Protein AF-Q6YRS2-F1 (afdb_monomer_lite)

Secondary structure (DSSP, 8-state):
----PPPPP-GGGGTS----S-SS-----------HHHHHHHHTSTTHHHHHHHHHHHHHHHHHTTTT--

Radius of gyration: 22.55 Å; chains: 1; bounding box: 40×50×57 Å

pLDDT: mean 79.74, std 15.28, range [39.75, 96.69]

Organism: Synechocystis sp. (strain ATCC 27184 / PCC 6803 / Kazusa) (NCBI:txid1111708)

Structure (mmCIF, N/CA/C/O backbone):
data_AF-Q6YRS2-F1
#
_entry.id   AF-Q6YRS2-F1
#
loop_
_atom_site.group_PDB
_atom_site.id
_atom_site.type_symbol
_atom_site.label_atom_id
_atom_site.label_alt_id
_atom_site.label_comp_id
_atom_site.label_asym_id
_atom_site.label_entity_id
_atom_site.label_seq_id
_atom_site.pdbx_PDB_ins_code
_atom_site.Cartn_x
_atom_site.Cartn_y
_atom_site.Cartn_z
_atom_site.occupancy
_atom_site.B_iso_or_equiv
_atom_site.auth_seq_id
_atom_site.auth_comp_id
_atom_site.auth_asym_id
_atom_site.auth_atom_id
_atom_site.pdbx_PDB_model_num
ATOM 1 N N . MET A 1 1 ? 2.661 42.805 -42.761 1.00 39.75 1 MET A N 1
ATOM 2 C CA . MET A 1 1 ? 3.676 41.730 -42.707 1.00 39.75 1 MET A CA 1
ATOM 3 C C . MET A 1 1 ? 3.264 40.756 -41.618 1.00 39.75 1 MET A C 1
ATOM 5 O O . MET A 1 1 ? 3.301 41.114 -40.448 1.00 39.75 1 MET A O 1
ATOM 9 N N . SER A 1 2 ? 2.751 39.595 -42.022 1.00 49.56 2 SER A N 1
ATOM 10 C CA . SER A 1 2 ? 2.144 38.591 -41.145 1.00 49.56 2 SER A CA 1
ATOM 11 C C . SER A 1 2 ? 3.176 37.965 -40.206 1.00 49.56 2 SER A C 1
ATOM 13 O O . SER A 1 2 ? 4.291 37.645 -40.616 1.00 49.56 2 SER A O 1
ATOM 15 N N . GLY A 1 3 ? 2.802 37.847 -38.932 1.00 50.25 3 GLY A N 1
ATOM 16 C CA . GLY A 1 3 ? 3.657 37.361 -37.857 1.00 50.25 3 GLY A CA 1
ATOM 17 C C . GLY A 1 3 ? 4.140 35.931 -38.084 1.00 50.25 3 GLY A C 1
ATOM 18 O O . GLY A 1 3 ? 3.404 35.075 -38.568 1.00 50.25 3 GLY A O 1
ATOM 19 N N . ARG A 1 4 ? 5.396 35.691 -37.697 1.00 56.31 4 ARG A N 1
ATOM 20 C CA . ARG A 1 4 ? 6.042 34.378 -37.592 1.00 56.31 4 ARG A CA 1
ATOM 21 C C . ARG A 1 4 ? 5.259 33.494 -36.610 1.00 56.31 4 ARG A C 1
ATOM 23 O O . ARG A 1 4 ? 5.550 33.481 -35.416 1.00 56.31 4 ARG A O 1
ATOM 30 N N . GLY A 1 5 ? 4.237 32.798 -37.104 1.00 56.38 5 GLY A N 1
ATOM 31 C CA . GLY A 1 5 ? 3.527 31.759 -36.365 1.00 56.38 5 GLY A CA 1
ATOM 32 C C . GLY A 1 5 ? 4.469 30.585 -36.117 1.00 56.38 5 GLY A C 1
ATOM 33 O O . GLY A 1 5 ? 5.138 30.122 -37.039 1.00 56.38 5 GLY A O 1
ATOM 34 N N . ARG A 1 6 ? 4.571 30.145 -34.860 1.00 65.81 6 ARG A N 1
ATOM 35 C CA . ARG A 1 6 ? 5.351 28.958 -34.482 1.00 65.81 6 ARG A CA 1
ATOM 36 C C . ARG A 1 6 ? 4.887 27.771 -35.344 1.00 65.81 6 ARG A C 1
ATOM 38 O O . ARG A 1 6 ? 3.677 27.652 -35.538 1.00 65.81 6 ARG A O 1
ATOM 45 N N . PRO A 1 7 ? 5.798 26.928 -35.868 1.00 67.19 7 PRO A N 1
ATOM 46 C CA . PRO A 1 7 ? 5.411 25.777 -36.677 1.00 67.19 7 PRO A CA 1
ATOM 47 C C . PRO A 1 7 ? 4.399 24.946 -35.887 1.00 67.19 7 PRO A C 1
ATOM 49 O O . PRO A 1 7 ? 4.645 24.617 -34.724 1.00 67.19 7 PRO A O 1
ATOM 52 N N . GLY A 1 8 ? 3.227 24.722 -36.489 1.00 65.12 8 GLY A N 1
ATOM 53 C CA . GLY A 1 8 ? 2.108 24.034 -35.854 1.00 65.12 8 GLY A CA 1
ATOM 54 C C . GLY A 1 8 ? 2.574 22.698 -35.291 1.00 65.12 8 GLY A C 1
ATOM 55 O O . GLY A 1 8 ? 3.217 21.921 -35.996 1.00 65.12 8 GLY A O 1
ATOM 56 N N . GLY A 1 9 ? 2.318 22.474 -34.001 1.00 69.88 9 GLY A N 1
ATOM 57 C CA . GLY A 1 9 ? 2.655 21.219 -33.337 1.00 69.88 9 GLY A CA 1
ATOM 58 C C . GLY A 1 9 ? 2.011 20.027 -34.044 1.00 69.88 9 GLY A C 1
ATOM 59 O O . GLY A 1 9 ? 1.029 20.184 -34.766 1.00 69.88 9 GLY A O 1
ATOM 60 N N . ASN A 1 10 ? 2.576 18.838 -33.843 1.00 73.19 10 ASN A N 1
ATOM 61 C CA . ASN A 1 10 ? 2.090 17.624 -34.488 1.00 73.19 10 ASN A CA 1
ATOM 62 C C . ASN A 1 10 ? 0.603 17.365 -34.126 1.00 73.19 10 ASN A C 1
ATOM 64 O O . ASN A 1 10 ? 0.317 17.129 -32.950 1.00 73.19 10 ASN A O 1
ATOM 68 N N . PRO A 1 11 ? -0.335 17.394 -35.093 1.00 72.12 11 PRO A N 1
ATOM 69 C CA . PRO A 1 11 ? -1.765 17.207 -34.835 1.00 72.12 11 PRO A CA 1
ATOM 70 C C . PRO A 1 11 ? -2.124 15.785 -34.373 1.00 72.12 11 PRO A C 1
ATOM 72 O O . PRO A 1 11 ? -3.183 15.583 -33.789 1.00 72.12 11 PRO A O 1
ATOM 75 N N . ASP A 1 12 ? -1.235 14.806 -34.560 1.00 73.31 12 ASP A N 1
ATOM 76 C CA . ASP A 1 12 ? -1.476 13.409 -34.178 1.00 73.31 12 ASP A CA 1
ATOM 77 C C . ASP A 1 12 ? -1.221 13.102 -32.687 1.00 73.31 12 ASP A C 1
ATOM 79 O O . ASP A 1 12 ? -1.331 11.949 -32.260 1.00 73.31 12 ASP A O 1
ATOM 83 N N . LEU A 1 13 ? -0.879 14.101 -31.865 1.00 69.75 13 LEU A N 1
ATOM 84 C CA . LEU A 1 13 ? -0.564 13.905 -30.441 1.00 69.75 13 LEU A CA 1
ATOM 85 C C . LEU A 1 13 ? -1.711 13.256 -29.651 1.00 69.75 13 LEU A C 1
ATOM 87 O O . LEU A 1 13 ? -1.462 12.411 -28.792 1.00 69.75 13 LEU A O 1
ATOM 91 N N . GLU A 1 14 ? -2.962 13.584 -29.972 1.00 70.94 14 GLU A N 1
ATOM 92 C CA . GLU A 1 14 ? -4.132 13.004 -29.299 1.00 70.94 14 GLU A CA 1
ATOM 93 C C . GLU A 1 14 ? -4.298 11.502 -29.580 1.00 70.94 14 GLU A C 1
ATOM 95 O O . GLU A 1 14 ? -4.811 10.764 -28.734 1.00 70.94 14 GLU A O 1
ATOM 100 N N . LYS A 1 15 ? -3.836 11.029 -30.746 1.00 73.69 15 LYS A N 1
ATOM 101 C CA . LYS A 1 15 ? -3.946 9.625 -31.172 1.00 73.69 15 LYS A CA 1
ATOM 102 C C . LYS A 1 15 ? -2.947 8.716 -30.456 1.00 73.69 15 LYS A C 1
ATOM 104 O O . LYS A 1 15 ? -3.248 7.547 -30.228 1.00 73.69 15 LYS A O 1
ATOM 109 N N . TYR A 1 16 ? -1.783 9.251 -30.092 1.00 77.00 16 TYR A N 1
ATOM 110 C CA . TYR A 1 16 ? -0.703 8.506 -29.436 1.00 77.00 16 TYR A CA 1
ATOM 111 C C . TYR A 1 16 ? -0.565 8.820 -27.942 1.00 77.00 16 TYR A C 1
ATOM 113 O O . TYR A 1 16 ? 0.400 8.385 -27.313 1.00 77.00 16 TYR A O 1
ATOM 121 N N . GLN A 1 17 ? -1.509 9.561 -27.351 1.00 76.44 17 GLN A N 1
ATOM 122 C CA . GLN A 1 17 ? -1.455 9.834 -25.920 1.00 76.44 17 GLN A CA 1
ATOM 123 C C . GLN A 1 17 ? -1.665 8.548 -25.110 1.00 76.44 17 GLN A C 1
ATOM 125 O O . GLN A 1 17 ? -2.587 7.765 -25.358 1.00 76.44 17 GLN A O 1
ATOM 130 N N . PHE A 1 18 ? -0.832 8.353 -24.090 1.00 78.94 18 PHE A N 1
ATOM 131 C CA . PHE A 1 18 ? -1.056 7.315 -23.093 1.00 78.94 18 PHE A CA 1
ATOM 132 C C . PHE A 1 18 ? -2.322 7.650 -22.302 1.00 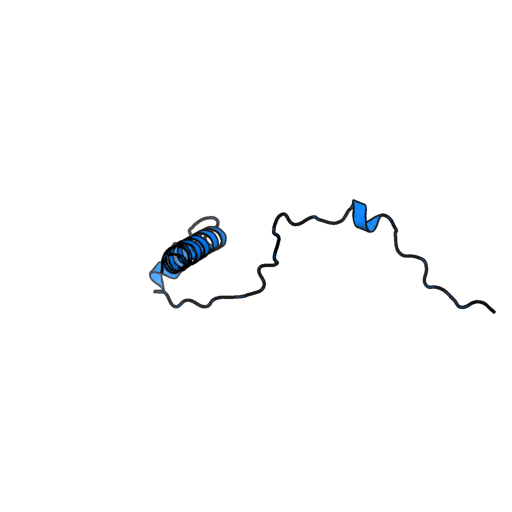78.94 18 PHE A C 1
ATOM 134 O O . PHE A 1 18 ? -2.373 8.650 -21.587 1.00 78.94 18 PHE A O 1
ATOM 141 N N . LYS A 1 19 ? -3.354 6.812 -22.422 1.00 73.06 19 LYS A N 1
ATOM 142 C CA . LYS A 1 19 ? -4.565 6.932 -21.607 1.00 73.06 19 LYS A CA 1
ATOM 143 C C . LYS A 1 19 ? -4.361 6.179 -20.298 1.00 73.06 19 LYS A C 1
ATOM 145 O O . LYS A 1 19 ? -4.188 4.96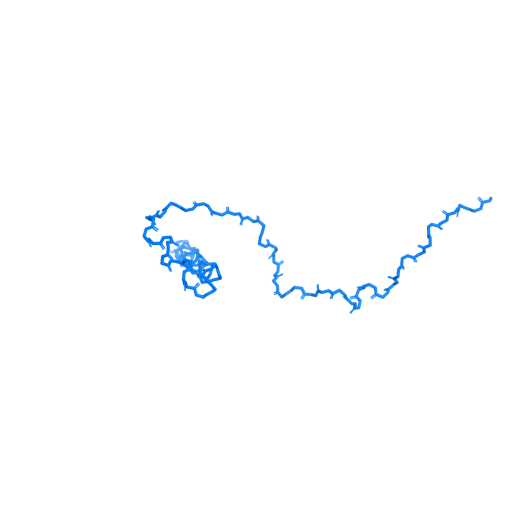3 -20.300 1.00 73.06 19 LYS A O 1
ATOM 150 N N . SER A 1 20 ? -4.375 6.907 -19.185 1.00 73.94 20 S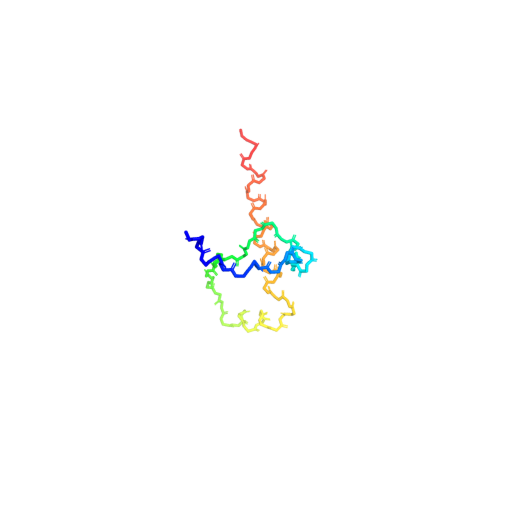ER A N 1
ATOM 151 C CA . SER A 1 20 ? -4.415 6.295 -17.858 1.00 73.94 20 SER A CA 1
ATOM 152 C C . SER A 1 20 ? -5.823 5.748 -17.591 1.00 73.94 20 SER A C 1
ATOM 154 O O . SER A 1 20 ? -6.794 6.453 -17.863 1.00 73.94 20 SER A O 1
ATOM 156 N N . PRO A 1 21 ? -5.971 4.529 -17.043 1.00 72.75 21 PRO A N 1
ATOM 157 C CA . PRO A 1 21 ? -7.274 3.982 -16.662 1.00 72.75 21 PRO A CA 1
ATOM 158 C C . PRO A 1 21 ? -7.853 4.620 -15.386 1.00 72.75 21 PRO A C 1
ATOM 160 O O . PRO A 1 21 ? -8.965 4.285 -14.988 1.00 72.75 21 PRO A O 1
ATOM 163 N N . VAL A 1 22 ? -7.101 5.495 -14.708 1.00 72.00 22 VAL A N 1
ATOM 164 C CA . VAL A 1 22 ? -7.486 6.084 -13.419 1.00 72.00 22 VAL A CA 1
ATOM 165 C C . VAL A 1 22 ? -8.057 7.485 -13.636 1.00 72.00 22 VAL A C 1
ATOM 167 O O . VAL A 1 22 ? -7.420 8.298 -14.303 1.00 72.00 22 VAL A O 1
ATOM 170 N N . SER A 1 23 ? -9.233 7.766 -13.058 1.00 74.81 23 SER A N 1
ATOM 171 C CA . SER A 1 23 ? -9.918 9.066 -13.166 1.00 74.81 23 SER A CA 1
ATOM 172 C C . SER A 1 23 ? -9.143 10.206 -12.508 1.00 74.81 23 SER A C 1
ATOM 174 O O . SER A 1 23 ? -9.200 11.338 -12.975 1.00 74.81 23 SER A O 1
ATOM 176 N N . GLU A 1 24 ? -8.401 9.900 -11.443 1.00 81.50 24 GLU A N 1
ATOM 177 C CA . GLU A 1 24 ? -7.631 10.872 -10.677 1.00 81.50 24 GLU A CA 1
ATOM 178 C C . GLU A 1 24 ? -6.178 10.431 -10.495 1.00 81.50 24 GLU A C 1
ATOM 180 O O . GLU A 1 24 ? -5.861 9.262 -10.243 1.00 81.50 24 GLU A O 1
ATOM 185 N N . SER A 1 25 ? -5.277 11.407 -10.598 1.00 81.44 25 SER A N 1
ATOM 186 C CA . SER A 1 25 ? -3.856 11.217 -10.333 1.00 81.44 25 SER A CA 1
ATOM 187 C C . SER A 1 25 ? -3.614 11.026 -8.837 1.00 81.44 25 SER A C 1
ATOM 189 O O . SER A 1 25 ? -4.037 11.830 -8.012 1.00 81.44 25 SER A O 1
ATOM 191 N N . ARG A 1 26 ? -2.858 9.984 -8.481 1.00 83.94 26 ARG A N 1
ATOM 192 C CA . ARG A 1 26 ? -2.487 9.663 -7.092 1.00 83.94 26 ARG A CA 1
ATOM 193 C C . ARG A 1 26 ? -1.360 10.587 -6.601 1.00 83.94 26 ARG A C 1
ATOM 195 O O . ARG A 1 26 ? -0.217 10.151 -6.485 1.00 83.94 26 ARG A O 1
ATOM 202 N N . THR A 1 27 ? -1.670 11.863 -6.374 1.00 87.38 27 THR A N 1
ATOM 203 C CA . THR A 1 27 ? -0.702 12.911 -5.982 1.00 87.38 27 THR A CA 1
ATOM 204 C C . THR A 1 27 ? -0.582 13.105 -4.470 1.00 87.38 27 THR A C 1
ATOM 206 O O . THR A 1 27 ? 0.470 13.522 -3.991 1.00 87.38 27 THR A O 1
ATOM 209 N N . ALA A 1 28 ? -1.632 12.788 -3.709 1.00 87.44 28 ALA A N 1
ATOM 210 C CA . ALA A 1 28 ? -1.642 12.931 -2.258 1.00 87.44 28 ALA A CA 1
ATOM 211 C C . ALA A 1 28 ? -0.899 11.777 -1.557 1.00 87.44 28 ALA A C 1
ATOM 213 O O . ALA A 1 28 ? -1.070 10.604 -1.898 1.00 87.44 28 ALA A O 1
ATOM 214 N N . GLY A 1 29 ? -0.083 12.118 -0.555 1.00 88.62 29 GLY A N 1
ATOM 215 C CA . GLY A 1 29 ? 0.646 11.164 0.283 1.00 88.62 29 GLY A CA 1
ATOM 216 C C . GLY A 1 29 ? 0.061 11.065 1.691 1.00 88.62 29 GLY A C 1
ATOM 217 O O . GLY A 1 29 ? -0.374 12.064 2.257 1.00 88.62 29 GLY A O 1
ATOM 218 N N . ILE A 1 30 ? 0.099 9.865 2.274 1.00 87.75 30 ILE A N 1
ATOM 219 C CA . ILE A 1 30 ? -0.290 9.603 3.667 1.00 87.75 30 ILE A CA 1
ATOM 220 C C . ILE A 1 30 ? 0.934 9.054 4.405 1.00 87.75 30 ILE A C 1
ATOM 222 O O . ILE A 1 30 ? 1.607 8.148 3.910 1.00 87.75 30 ILE A O 1
ATOM 226 N N . TYR A 1 31 ? 1.215 9.585 5.595 1.00 90.00 31 TYR A N 1
ATOM 227 C CA . TYR A 1 31 ? 2.289 9.103 6.462 1.00 90.00 31 TYR A CA 1
ATOM 228 C C . TYR A 1 31 ? 1.710 8.275 7.610 1.00 90.00 31 TYR A C 1
ATOM 230 O O . TYR A 1 31 ? 0.901 8.767 8.390 1.00 90.00 31 TYR A O 1
ATOM 238 N N . LEU A 1 32 ? 2.156 7.022 7.729 1.00 88.44 32 LEU A N 1
ATOM 239 C CA . LEU A 1 32 ? 1.745 6.091 8.782 1.00 88.44 32 LEU A CA 1
ATOM 240 C C . LEU A 1 32 ? 2.961 5.669 9.610 1.00 88.44 32 LEU A C 1
ATOM 242 O O . LEU A 1 32 ? 4.016 5.343 9.061 1.00 88.44 32 LEU A O 1
ATOM 246 N N . ARG A 1 33 ? 2.811 5.654 10.938 1.00 94.25 33 ARG A N 1
ATOM 247 C CA . ARG A 1 33 ? 3.822 5.110 11.855 1.00 94.25 33 ARG A CA 1
ATOM 248 C C . ARG A 1 33 ? 3.481 3.654 12.158 1.00 94.25 33 ARG A C 1
ATOM 250 O O . ARG A 1 33 ? 2.402 3.372 12.661 1.00 94.25 33 ARG A O 1
ATOM 257 N N . ILE A 1 34 ? 4.409 2.752 11.856 1.00 92.81 34 ILE A N 1
ATOM 258 C CA . ILE A 1 34 ? 4.305 1.307 12.105 1.00 92.81 34 ILE A CA 1
ATOM 259 C C . ILE A 1 34 ? 5.587 0.808 12.770 1.00 92.81 34 ILE A C 1
ATOM 261 O O . ILE A 1 34 ? 6.604 1.510 12.756 1.00 92.81 34 ILE A O 1
ATOM 265 N N . THR A 1 35 ? 5.556 -0.397 13.343 1.00 96.69 35 THR A N 1
ATOM 266 C CA . THR A 1 35 ? 6.763 -0.984 13.936 1.00 96.69 35 THR A CA 1
ATOM 267 C C . THR A 1 35 ? 7.830 -1.246 12.859 1.00 96.69 35 THR A C 1
ATOM 269 O O . THR A 1 35 ? 7.493 -1.470 11.688 1.00 96.69 35 THR A O 1
ATOM 272 N N . PRO A 1 36 ? 9.129 -1.237 13.215 1.00 95.00 36 PRO A N 1
ATOM 273 C CA . PRO A 1 36 ? 10.198 -1.559 12.268 1.00 95.00 36 PRO A CA 1
ATOM 274 C C . PRO A 1 36 ? 10.025 -2.949 11.643 1.00 95.00 36 PRO A C 1
ATOM 276 O O . PRO A 1 36 ? 10.159 -3.100 10.430 1.00 95.00 36 PRO A O 1
ATOM 279 N N . THR A 1 37 ? 9.629 -3.933 12.455 1.00 96.62 37 THR A N 1
ATOM 280 C CA . THR A 1 37 ? 9.370 -5.312 12.025 1.00 96.62 37 THR A CA 1
ATOM 281 C C . THR A 1 37 ? 8.265 -5.384 10.973 1.00 96.62 37 THR A C 1
ATOM 283 O O . THR A 1 37 ? 8.416 -6.059 9.954 1.00 96.62 37 THR A O 1
ATOM 286 N N . ASP A 1 38 ? 7.164 -4.655 11.167 1.00 94.25 38 ASP A N 1
ATOM 287 C CA . ASP A 1 38 ? 6.060 -4.639 10.201 1.00 94.25 38 ASP A CA 1
ATOM 288 C C . ASP A 1 38 ? 6.455 -3.932 8.908 1.00 94.25 38 ASP A C 1
ATOM 290 O O . ASP A 1 38 ? 6.073 -4.366 7.822 1.00 94.25 38 ASP A O 1
ATOM 294 N N . LYS A 1 39 ? 7.279 -2.883 8.997 1.00 92.81 39 LYS A N 1
ATOM 295 C CA . LYS A 1 39 ? 7.817 -2.188 7.822 1.00 92.81 39 LYS A CA 1
ATOM 296 C C . LYS A 1 39 ? 8.679 -3.110 6.961 1.00 92.81 39 LYS A C 1
ATOM 298 O O . LYS A 1 39 ? 8.583 -3.060 5.736 1.00 92.81 39 LYS A O 1
ATOM 303 N N . GLU A 1 40 ? 9.519 -3.936 7.575 1.00 94.62 40 GLU A N 1
ATOM 304 C CA . GLU A 1 40 ? 10.336 -4.919 6.856 1.00 94.62 40 GLU A CA 1
ATOM 305 C C . GLU A 1 40 ? 9.476 -6.010 6.221 1.00 94.62 40 GLU A C 1
ATOM 307 O O . GLU A 1 40 ? 9.633 -6.310 5.037 1.00 94.62 40 GLU A O 1
ATOM 312 N N . ARG A 1 41 ? 8.502 -6.542 6.967 1.00 94.56 41 ARG A N 1
ATOM 313 C CA . ARG A 1 41 ? 7.540 -7.524 6.444 1.00 94.56 41 ARG A CA 1
ATOM 314 C C . ARG A 1 41 ? 6.756 -6.971 5.258 1.00 94.56 41 ARG A C 1
ATOM 316 O O . ARG A 1 41 ? 6.636 -7.652 4.245 1.00 94.56 41 ARG A O 1
ATOM 323 N N . LEU A 1 42 ? 6.291 -5.727 5.348 1.00 91.25 42 LEU A N 1
ATOM 324 C CA . LEU A 1 42 ? 5.529 -5.056 4.297 1.00 91.25 42 LEU A CA 1
ATOM 325 C C . LEU A 1 42 ? 6.338 -4.901 3.002 1.00 91.25 42 LEU A C 1
ATOM 327 O O . LEU A 1 42 ? 5.799 -5.132 1.923 1.00 91.25 42 LEU A O 1
ATOM 331 N N . LYS A 1 43 ? 7.634 -4.575 3.092 1.00 90.06 43 LYS A N 1
ATOM 332 C CA . LYS A 1 43 ? 8.516 -4.459 1.916 1.00 90.06 43 LYS A CA 1
ATOM 333 C C . LYS A 1 43 ? 8.682 -5.772 1.151 1.00 90.06 43 LYS A C 1
ATOM 335 O O . LYS A 1 43 ? 8.887 -5.733 -0.057 1.00 90.06 43 LYS A O 1
ATOM 340 N N . ASN A 1 44 ? 8.582 -6.910 1.836 1.00 94.75 44 ASN A N 1
ATOM 341 C CA . ASN A 1 44 ? 8.676 -8.232 1.214 1.00 94.75 44 ASN A CA 1
ATOM 342 C C . ASN A 1 44 ? 7.368 -8.667 0.534 1.00 94.75 44 ASN A C 1
ATOM 344 O O . ASN A 1 44 ? 7.343 -9.661 -0.192 1.00 94.75 44 ASN A O 1
ATOM 348 N N . VAL A 1 45 ? 6.268 -7.937 0.739 1.00 93.19 45 VAL A N 1
ATOM 349 C CA . VAL A 1 45 ? 4.994 -8.233 0.085 1.00 93.19 45 VAL A CA 1
ATOM 350 C C . VAL A 1 45 ? 5.008 -7.669 -1.336 1.00 93.19 45 VAL A C 1
ATOM 352 O O . VAL A 1 45 ? 5.153 -6.465 -1.554 1.00 93.19 45 VAL A O 1
ATOM 355 N N . LYS A 1 46 ? 4.786 -8.540 -2.325 1.00 93.75 46 LYS A N 1
ATOM 356 C CA . LYS A 1 46 ? 4.602 -8.121 -3.719 1.00 93.75 46 LYS A CA 1
ATOM 357 C C . LYS A 1 46 ? 3.421 -7.147 -3.832 1.00 93.75 46 LYS A C 1
ATOM 359 O O . LYS A 1 46 ? 2.341 -7.430 -3.298 1.00 93.75 46 LYS A O 1
ATOM 364 N N . ASP A 1 47 ? 3.649 -6.031 -4.524 1.00 93.56 47 ASP A N 1
ATOM 365 C CA . ASP A 1 47 ? 2.674 -4.962 -4.781 1.00 93.56 47 ASP A CA 1
ATOM 366 C C . ASP A 1 47 ? 2.028 -4.387 -3.504 1.00 93.56 47 ASP A C 1
ATOM 368 O O . ASP A 1 47 ? 0.856 -4.007 -3.487 1.00 93.56 47 ASP A O 1
ATOM 372 N N . TRP A 1 48 ? 2.792 -4.313 -2.406 1.00 93.00 48 TRP A N 1
ATOM 373 C CA . TRP A 1 48 ? 2.292 -3.871 -1.096 1.00 93.00 48 TRP A CA 1
ATOM 374 C C . TRP A 1 48 ? 1.643 -2.481 -1.111 1.00 93.00 48 TRP A C 1
ATOM 376 O O . TRP A 1 48 ? 0.677 -2.252 -0.386 1.00 93.00 48 TRP A O 1
ATOM 386 N N . GLN A 1 49 ? 2.134 -1.563 -1.949 1.00 90.31 49 GLN A N 1
ATOM 387 C CA . GLN A 1 49 ? 1.572 -0.216 -2.078 1.00 90.31 49 GLN A CA 1
ATOM 388 C C . GLN A 1 49 ? 0.151 -0.244 -2.643 1.00 90.31 49 GLN A C 1
ATOM 390 O O . GLN A 1 49 ? -0.712 0.484 -2.160 1.00 90.31 49 GLN A O 1
ATOM 395 N N . GLU A 1 50 ? -0.108 -1.088 -3.644 1.00 90.00 50 GLU A N 1
ATOM 396 C CA . GLU A 1 50 ? -1.440 -1.199 -4.242 1.00 90.00 50 GLU A CA 1
ATOM 397 C C . GLU A 1 50 ? -2.411 -1.885 -3.283 1.00 90.00 50 GLU A C 1
ATOM 399 O O . GLU A 1 50 ? -3.537 -1.425 -3.111 1.00 90.00 50 GLU A O 1
ATOM 404 N N . LYS A 1 51 ? -1.943 -2.913 -2.567 1.00 92.12 51 LYS A N 1
ATOM 405 C CA . LYS A 1 51 ? -2.732 -3.575 -1.519 1.00 92.12 51 LYS A CA 1
ATOM 406 C C . LYS A 1 51 ? -3.111 -2.616 -0.393 1.00 92.12 51 LYS A C 1
ATOM 408 O O . LYS A 1 51 ? -4.255 -2.616 0.050 1.00 92.12 51 LYS A O 1
ATOM 413 N N . LEU A 1 52 ? -2.178 -1.767 0.047 1.00 92.06 52 LEU A N 1
ATOM 414 C CA . LEU A 1 52 ? -2.484 -0.723 1.025 1.00 92.06 52 LEU A CA 1
ATOM 415 C C . LEU A 1 52 ? -3.504 0.277 0.488 1.00 92.06 52 LEU A C 1
ATOM 417 O O . LEU A 1 52 ? -4.417 0.636 1.219 1.00 92.06 52 LEU A O 1
ATOM 421 N N . ARG A 1 53 ? -3.394 0.701 -0.776 1.00 89.50 53 ARG A N 1
ATOM 422 C CA . ARG A 1 53 ? -4.385 1.602 -1.388 1.00 89.50 53 ARG A CA 1
ATOM 423 C C . ARG A 1 53 ? -5.779 0.985 -1.414 1.00 89.50 53 ARG A C 1
ATOM 425 O O . ARG A 1 53 ? -6.732 1.671 -1.066 1.00 89.50 53 ARG A O 1
ATOM 432 N N . GLN A 1 54 ? -5.892 -0.290 -1.784 1.00 91.25 54 GLN A N 1
ATOM 433 C CA . GLN A 1 54 ? -7.167 -1.012 -1.759 1.00 91.25 54 GLN A CA 1
ATOM 434 C C . GLN A 1 54 ? -7.743 -1.056 -0.344 1.00 91.25 54 GLN A C 1
ATOM 436 O O . GLN A 1 54 ? -8.893 -0.686 -0.152 1.00 91.25 54 GLN A O 1
ATOM 441 N N . LYS A 1 55 ? -6.922 -1.392 0.658 1.00 9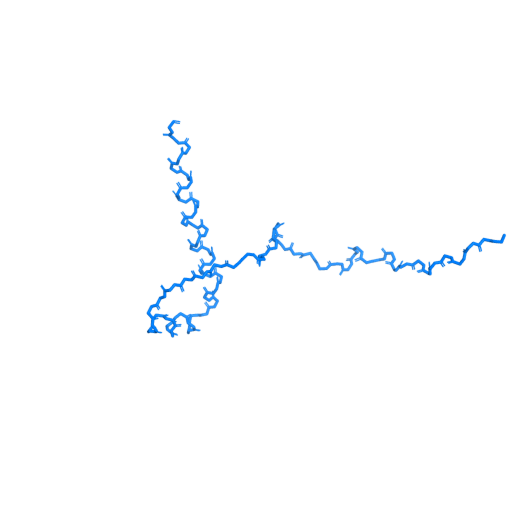2.75 55 LYS A N 1
ATOM 442 C CA . LYS A 1 55 ? -7.355 -1.416 2.062 1.00 92.75 55 LYS A CA 1
ATOM 443 C C . LYS A 1 55 ? -7.760 -0.044 2.591 1.00 92.75 55 LYS A C 1
ATOM 445 O O . LYS A 1 55 ? -8.748 0.056 3.303 1.00 92.75 55 LYS A O 1
ATOM 450 N N . VAL A 1 56 ? -7.034 1.014 2.234 1.00 91.25 56 VAL A N 1
ATOM 451 C CA . VAL A 1 56 ? -7.412 2.391 2.588 1.00 91.25 56 VAL A CA 1
ATOM 452 C C . VAL A 1 56 ? -8.751 2.756 1.952 1.00 91.25 56 VAL A C 1
ATOM 454 O O . VAL A 1 56 ? -9.595 3.325 2.634 1.00 91.25 56 VAL A O 1
ATOM 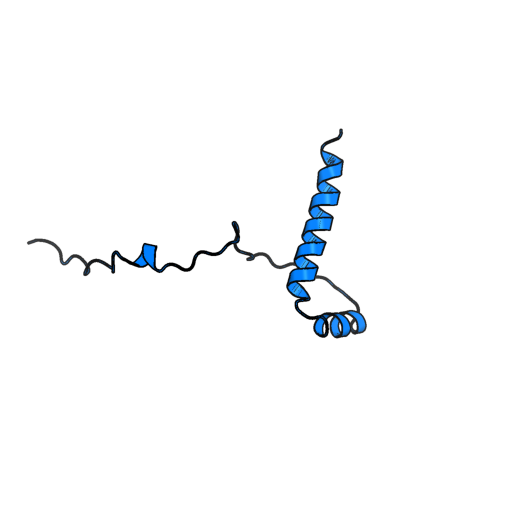457 N N . LYS A 1 57 ? -8.969 2.394 0.682 1.00 89.81 57 LYS A N 1
ATOM 458 C CA . LYS A 1 57 ? -10.248 2.623 0.007 1.00 89.81 57 LYS A CA 1
ATOM 459 C C . LYS A 1 57 ? -11.391 1.863 0.683 1.00 89.81 57 LYS A C 1
ATOM 461 O O . LYS A 1 57 ? -12.399 2.479 0.980 1.00 89.81 57 LYS A O 1
ATOM 466 N N . GLU A 1 58 ? -11.204 0.579 0.988 1.00 92.56 58 GLU A N 1
ATOM 467 C CA . GLU A 1 58 ? -12.188 -0.226 1.730 1.00 92.56 58 GLU A CA 1
ATOM 468 C C . GLU A 1 58 ? -12.550 0.426 3.075 1.00 92.56 58 GLU A C 1
ATOM 470 O O . GLU A 1 58 ? -13.724 0.566 3.386 1.00 92.56 58 GLU A O 1
ATOM 475 N N . ILE A 1 59 ? -11.560 0.900 3.844 1.00 92.31 59 ILE A N 1
ATOM 476 C CA . ILE A 1 59 ? -11.792 1.584 5.130 1.00 92.31 59 ILE A CA 1
ATOM 477 C C . ILE A 1 59 ? -12.610 2.870 4.950 1.00 92.31 59 ILE A C 1
ATOM 479 O O . ILE A 1 59 ? -13.488 3.155 5.766 1.00 92.31 59 ILE A O 1
ATOM 483 N N . ILE A 1 60 ? -12.307 3.658 3.915 1.00 91.19 60 ILE A N 1
ATOM 484 C CA . ILE A 1 60 ? -13.048 4.881 3.585 1.00 91.19 60 ILE A CA 1
ATOM 485 C C . ILE A 1 60 ? -14.487 4.509 3.221 1.00 91.19 60 ILE A C 1
ATOM 487 O O . ILE A 1 60 ? -15.413 4.977 3.877 1.00 91.19 60 ILE A O 1
ATOM 491 N N . ASP A 1 61 ? -14.672 3.620 2.246 1.00 90.62 61 ASP A N 1
ATOM 492 C CA . ASP A 1 61 ? -15.989 3.207 1.754 1.00 90.62 61 ASP A CA 1
ATOM 493 C C . ASP A 1 61 ? -16.855 2.631 2.895 1.00 90.62 61 ASP A C 1
ATOM 495 O O . ASP A 1 61 ? -18.031 2.980 3.011 1.00 90.62 61 ASP A O 1
ATOM 499 N N . ASP A 1 62 ? -16.272 1.832 3.796 1.00 91.62 62 ASP A N 1
ATOM 500 C CA . ASP A 1 62 ? -16.951 1.274 4.975 1.00 91.62 62 ASP A CA 1
ATOM 501 C C . ASP A 1 62 ? -17.339 2.335 6.016 1.00 91.62 62 ASP A C 1
ATOM 5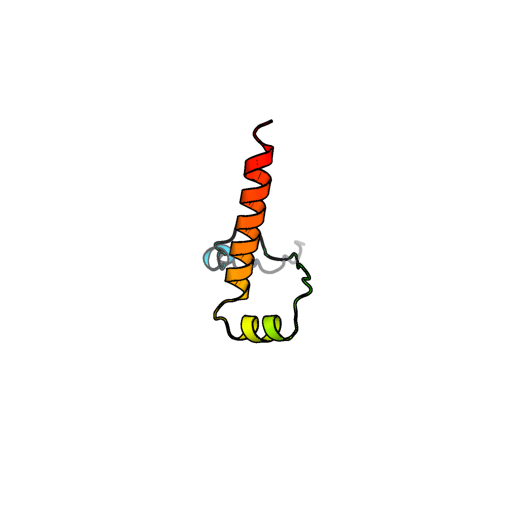03 O O . ASP A 1 62 ? -18.358 2.191 6.701 1.00 91.62 62 ASP A O 1
ATOM 507 N N . SER A 1 63 ? -16.518 3.377 6.173 1.00 87.38 63 SER A N 1
ATOM 508 C CA . SER A 1 63 ? -16.772 4.459 7.132 1.00 87.38 63 SER A CA 1
ATOM 509 C C . SER A 1 63 ? -17.882 5.379 6.631 1.00 87.38 63 SER A C 1
ATOM 511 O O . SER A 1 63 ? -18.797 5.692 7.388 1.00 87.38 63 SER A O 1
ATOM 513 N N . PHE A 1 64 ? -17.859 5.730 5.343 1.00 76.56 64 PHE A N 1
ATOM 514 C CA . PHE A 1 64 ? -18.845 6.631 4.743 1.00 76.56 64 PHE A CA 1
ATOM 515 C C . PHE A 1 64 ? -20.162 5.929 4.367 1.00 76.56 64 PHE A C 1
ATOM 517 O O . PHE A 1 64 ? -21.218 6.542 4.463 1.00 76.56 64 PHE A O 1
ATOM 524 N N . SER A 1 65 ? -20.170 4.619 4.078 1.00 64.12 65 SER A N 1
ATOM 525 C CA . SER A 1 65 ? -21.423 3.864 3.842 1.00 64.12 65 SER A CA 1
ATOM 526 C C . SER A 1 65 ? -22.318 3.728 5.085 1.00 64.12 65 SER A C 1
ATOM 528 O O . SER A 1 65 ? -23.471 3.303 4.974 1.00 64.12 65 SER A O 1
ATOM 530 N N . LYS A 1 66 ? -21.803 4.038 6.283 1.00 55.56 66 LYS A N 1
ATOM 531 C CA . LYS A 1 66 ? -22.573 4.020 7.538 1.00 55.56 66 LYS A CA 1
ATOM 532 C C . LYS A 1 66 ? -23.148 5.382 7.923 1.00 55.56 66 LYS A C 1
ATOM 534 O O . LYS A 1 66 ? -24.080 5.405 8.721 1.00 55.56 66 LYS A O 1
ATOM 539 N N . GLU A 1 67 ? -22.636 6.480 7.370 1.00 51.81 67 GLU A N 1
ATOM 540 C CA . GLU A 1 67 ? -23.081 7.836 7.722 1.00 51.81 67 GLU A CA 1
ATOM 541 C C . GLU A 1 67 ? -24.315 8.295 6.924 1.00 51.81 67 GLU A C 1
ATOM 543 O O . GLU A 1 67 ? -25.073 9.119 7.420 1.00 51.81 67 GLU A O 1
ATOM 548 N N . ASP A 1 68 ? -24.619 7.679 5.776 1.00 51.84 68 ASP A N 1
ATOM 549 C CA . ASP A 1 68 ? -25.808 7.998 4.957 1.00 51.84 68 ASP A CA 1
ATOM 550 C C . ASP A 1 68 ? -27.106 7.270 5.394 1.00 51.84 68 ASP A C 1
ATOM 552 O O . ASP A 1 68 ? -28.091 7.211 4.654 1.00 51.84 68 ASP A O 1
ATOM 556 N N . LYS A 1 69 ? -27.133 6.684 6.599 1.00 46.06 69 LYS A N 1
ATOM 557 C CA . LYS A 1 69 ? -28.337 6.084 7.215 1.00 46.06 69 LYS A CA 1
ATOM 558 C C . LYS A 1 69 ? -28.722 6.767 8.535 1.00 46.06 69 LYS A C 1
ATOM 560 O O . LYS A 1 69 ? -29.004 6.078 9.518 1.00 46.06 69 LYS A O 1
ATOM 565 N N . VAL A 1 70 ? -28.744 8.098 8.560 1.00 41.16 70 VAL A N 1
ATOM 566 C CA . VAL A 1 70 ? -29.384 8.886 9.630 1.00 41.16 70 VAL A CA 1
ATOM 567 C C . VAL A 1 70 ? -30.329 9.909 9.023 1.00 41.16 70 VAL A C 1
ATOM 569 O O . VAL A 1 70 ? -29.899 10.621 8.092 1.00 41.16 70 VAL A O 1
#

Foldseek 3Di:
DDDDDDPDPDPCCVVPDDDDPDPDDPPDDDDDDDDPVVVVVLVPDPPSVVVVVVVVVVVVCVVVVVVVPD

Sequence (70 aa):
MSGRGRPGGNPDLEKYQFKSPVSESRTAGIYLRITPTDKERLKNVKDWQEKLRQKVKEIIDDSFSKEDKV